Protein AF-K1SZG1-F1 (afdb_monomer_lite)

Organism: NCBI:txid408170

Secondary structure (DSSP, 8-state):
---HHHHHHHHHHHHHHHHHHHHHHHHHHTEETTEEPPPPS-TT-SSBTTBSSSHHHHH-EEEEETTEEEEE-S-THHHHHHH-EEEEEEEPPEEEE-TTT--EEEEPPEEEEEEEPP---

Foldseek 3Di:
DDDPVRVLVVVQVVVQVVVLVLVLVCQVQCAAPPDHDDADPDPPDADGRSPRPCQLNVQWDWDDDDRHIDIDGPDPCVVCQAAWAKDKDWDDWDKDADPVPRDIDIDHIDIDIDTGDHRHD

Sequence (121 aa):
MPKPDELIRNILSDMKVELTEMFDRNFERKGFFGSKWKPRKNKKAKGSLLHVTGKMRRSIRASVRGKGVHYSSPLPYTALHNEGGKFAQNVRTHTRTNRRTGKTYTVRSHTRQITMPNASL

Structure (mmCIF, N/CA/C/O backbone):
data_AF-K1SZG1-F1
#
_entry.id   AF-K1SZG1-F1
#
loop_
_atom_site.group_PDB
_atom_site.id
_atom_site.type_symbol
_atom_site.label_atom_id
_atom_site.label_alt_id
_atom_site.label_comp_id
_atom_site.label_asym_id
_atom_site.label_entity_id
_atom_site.label_seq_id
_atom_site.pdbx_PDB_ins_code
_atom_site.Cartn_x
_atom_site.Cartn_y
_atom_site.Cartn_z
_atom_site.occupancy
_atom_site.B_iso_or_equiv
_atom_site.auth_seq_id
_atom_site.auth_comp_id
_atom_site.auth_asym_id
_atom_site.auth_atom_id
_atom_site.pdbx_PDB_model_num
ATOM 1 N N . MET A 1 1 ? 19.156 4.729 -38.188 1.00 65.56 1 MET A N 1
ATOM 2 C CA . MET A 1 1 ? 17.866 4.924 -37.489 1.00 65.56 1 MET A CA 1
ATOM 3 C C . MET A 1 1 ? 17.516 3.625 -36.776 1.00 65.56 1 MET A C 1
ATOM 5 O O . MET A 1 1 ? 17.675 2.587 -37.415 1.00 65.56 1 MET A O 1
ATOM 9 N N . PRO A 1 2 ? 17.123 3.646 -35.489 1.00 70.69 2 PRO A N 1
ATOM 10 C CA . PRO A 1 2 ? 16.678 2.439 -34.792 1.00 70.69 2 PRO A CA 1
ATOM 11 C C . PRO A 1 2 ? 15.439 1.861 -35.483 1.00 70.69 2 PRO A C 1
ATOM 13 O O . PRO A 1 2 ? 14.634 2.604 -36.051 1.00 70.69 2 PRO A O 1
ATOM 16 N N . LYS A 1 3 ? 15.290 0.533 -35.463 1.00 86.12 3 LYS A N 1
ATOM 17 C CA . LYS A 1 3 ? 14.113 -0.125 -36.054 1.00 86.12 3 LYS A CA 1
ATOM 18 C C . LYS A 1 3 ? 12.857 0.254 -35.246 1.00 86.12 3 LYS A C 1
ATOM 20 O O . LYS A 1 3 ? 12.974 0.435 -34.034 1.00 86.12 3 LYS A O 1
ATOM 25 N N . PRO A 1 4 ? 11.657 0.337 -35.854 1.00 84.94 4 PRO A N 1
ATOM 26 C CA . PRO A 1 4 ? 10.434 0.734 -35.144 1.00 84.94 4 PRO A CA 1
ATOM 27 C C . PRO A 1 4 ? 10.185 -0.038 -33.837 1.00 84.94 4 PRO A C 1
ATOM 29 O O . PRO A 1 4 ? 9.825 0.556 -32.825 1.00 84.94 4 PRO A O 1
ATOM 32 N N . ASP A 1 5 ? 10.467 -1.341 -33.819 1.00 86.50 5 ASP A N 1
ATOM 33 C CA . ASP A 1 5 ? 10.309 -2.179 -32.623 1.00 86.50 5 ASP A CA 1
ATOM 34 C C . ASP A 1 5 ? 11.316 -1.859 -31.511 1.00 86.50 5 ASP A C 1
ATOM 36 O O . ASP A 1 5 ? 11.005 -1.971 -30.326 1.00 86.50 5 ASP A O 1
ATOM 40 N N . GLU A 1 6 ? 12.529 -1.459 -31.884 1.00 86.75 6 GLU A N 1
ATOM 41 C CA . GLU A 1 6 ? 13.575 -1.047 -30.949 1.00 86.75 6 GLU A CA 1
ATOM 42 C C . GLU A 1 6 ? 13.220 0.298 -30.310 1.00 86.75 6 GLU A C 1
ATOM 44 O O . GLU A 1 6 ? 13.303 0.447 -29.093 1.00 86.75 6 GLU A O 1
ATOM 49 N N . LEU A 1 7 ? 12.706 1.235 -31.112 1.00 89.62 7 LEU A N 1
ATOM 50 C CA . LEU A 1 7 ? 12.192 2.512 -30.623 1.00 89.62 7 LEU A CA 1
ATOM 51 C C . LEU A 1 7 ? 11.039 2.312 -29.628 1.00 89.62 7 LEU A C 1
ATOM 53 O O . LEU A 1 7 ? 11.059 2.893 -28.545 1.00 89.62 7 LEU A O 1
ATOM 57 N N . ILE A 1 8 ? 10.067 1.452 -29.952 1.00 89.62 8 ILE A N 1
ATOM 58 C CA . ILE A 1 8 ? 8.940 1.141 -29.058 1.00 89.62 8 ILE A CA 1
ATOM 59 C C . ILE A 1 8 ? 9.438 0.549 -27.736 1.00 89.62 8 ILE A C 1
ATOM 61 O O . ILE A 1 8 ? 8.964 0.935 -26.669 1.00 89.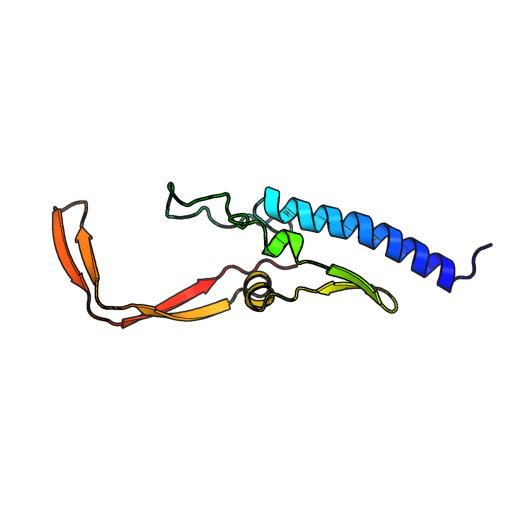62 8 ILE A O 1
ATOM 65 N N . ARG A 1 9 ? 10.402 -0.378 -27.776 1.00 89.25 9 ARG A N 1
ATOM 66 C CA . ARG A 1 9 ? 10.965 -0.978 -26.557 1.00 89.25 9 ARG A CA 1
ATOM 67 C C . ARG A 1 9 ? 11.692 0.041 -25.688 1.00 89.25 9 ARG A C 1
ATOM 69 O O . ARG A 1 9 ? 11.526 -0.011 -24.472 1.00 89.25 9 ARG A O 1
ATOM 76 N N . ASN A 1 10 ? 12.446 0.955 -26.292 1.00 90.44 10 ASN A N 1
ATOM 77 C CA . ASN A 1 10 ? 13.152 2.007 -25.564 1.00 90.44 10 ASN A CA 1
ATOM 78 C C . ASN A 1 10 ? 12.158 2.949 -24.875 1.00 90.44 10 ASN A C 1
ATOM 80 O O . ASN A 1 10 ? 12.246 3.132 -23.665 1.00 90.44 10 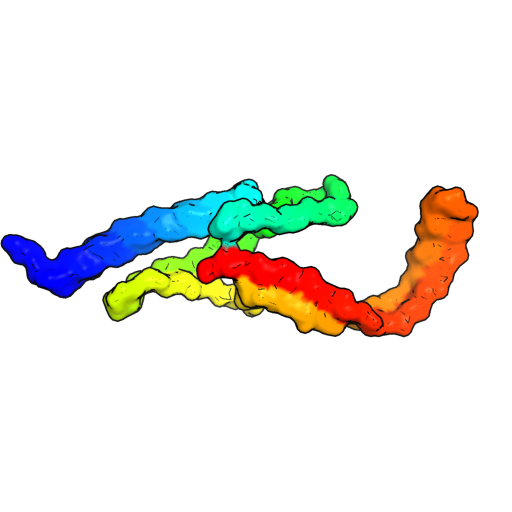ASN A O 1
ATOM 84 N N . ILE A 1 11 ? 11.127 3.406 -25.595 1.00 92.56 11 ILE A N 1
ATOM 85 C CA . ILE A 1 11 ? 10.050 4.228 -25.019 1.00 92.56 11 ILE A CA 1
ATOM 86 C C . ILE A 1 11 ? 9.373 3.503 -23.849 1.00 92.56 11 ILE A C 1
ATOM 88 O O . ILE A 1 11 ? 9.183 4.078 -22.782 1.00 92.56 11 ILE A O 1
ATOM 92 N N . LEU A 1 12 ? 9.030 2.221 -24.009 1.00 93.50 12 LEU A N 1
ATOM 93 C CA . LEU A 1 12 ? 8.402 1.441 -22.937 1.00 93.50 12 LEU A CA 1
ATOM 94 C C . LEU A 1 12 ? 9.330 1.226 -21.735 1.00 93.50 12 LEU A C 1
ATOM 96 O O . LEU A 1 12 ? 8.849 1.117 -20.606 1.00 93.50 12 LEU A O 1
ATOM 100 N N . SER A 1 13 ? 10.641 1.143 -21.960 1.00 91.50 13 SER A N 1
ATOM 101 C CA . SER A 1 13 ? 11.635 1.057 -20.891 1.00 91.50 13 SER A CA 1
ATOM 102 C C . SER A 1 13 ? 11.700 2.358 -20.092 1.00 91.50 13 SER A C 1
ATOM 104 O O . SER A 1 13 ? 11.669 2.310 -18.861 1.00 91.50 13 SER A O 1
ATOM 106 N N . ASP A 1 14 ? 11.700 3.503 -20.770 1.00 93.00 14 ASP 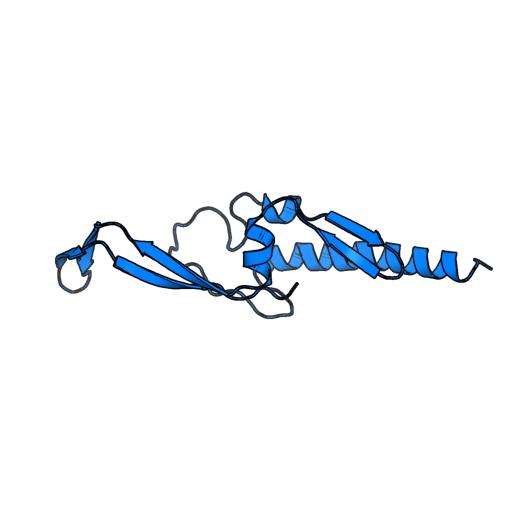A N 1
ATOM 107 C CA . ASP A 1 14 ? 11.714 4.820 -20.128 1.00 93.00 14 ASP A CA 1
ATOM 108 C C . ASP A 1 14 ? 10.413 5.057 -19.352 1.00 93.00 14 ASP A C 1
ATOM 110 O O . ASP A 1 14 ? 10.434 5.323 -18.147 1.00 93.00 14 ASP A O 1
ATOM 114 N N . MET A 1 15 ? 9.264 4.801 -19.989 1.00 92.50 15 MET A N 1
ATOM 115 C CA . MET A 1 15 ? 7.954 4.858 -19.336 1.00 92.50 15 MET A CA 1
ATOM 116 C C . MET A 1 15 ? 7.879 3.935 -18.120 1.00 92.50 15 MET A C 1
ATOM 118 O O . MET A 1 15 ? 7.288 4.295 -17.106 1.00 92.50 15 MET A O 1
ATOM 122 N N . LYS A 1 16 ? 8.469 2.734 -18.183 1.00 93.19 16 LYS A N 1
ATOM 123 C CA . LYS A 1 16 ? 8.502 1.820 -17.037 1.00 93.19 16 LYS A CA 1
ATOM 124 C C . LYS A 1 16 ? 9.195 2.468 -15.839 1.00 93.19 16 LYS A C 1
ATOM 126 O O . LYS A 1 16 ? 8.706 2.290 -14.722 1.00 93.19 16 LYS A O 1
ATOM 131 N N . VAL A 1 17 ? 10.321 3.154 -16.036 1.00 92.25 17 VAL A N 1
ATOM 132 C CA . VAL A 1 17 ? 11.052 3.820 -14.946 1.00 92.25 17 VAL A CA 1
ATOM 133 C C . VAL A 1 17 ? 10.175 4.906 -14.328 1.00 92.25 17 VAL A C 1
ATOM 135 O O . VAL A 1 17 ? 9.914 4.858 -13.123 1.00 92.25 17 VAL A O 1
ATOM 138 N N . GLU A 1 18 ? 9.628 5.800 -15.152 1.00 90.81 18 GLU A N 1
ATOM 139 C CA . GLU A 1 18 ? 8.789 6.911 -14.687 1.00 90.81 18 GLU A CA 1
ATOM 140 C C . GLU A 1 18 ? 7.516 6.436 -13.979 1.00 90.81 18 GLU A C 1
ATOM 142 O O . GLU A 1 18 ? 7.201 6.879 -12.871 1.00 90.81 18 GLU A O 1
ATOM 147 N N . LEU A 1 19 ? 6.786 5.494 -14.583 1.00 89.19 19 LEU A N 1
ATOM 148 C CA . LEU A 1 19 ? 5.557 4.951 -14.010 1.00 89.19 19 LEU A CA 1
ATOM 149 C C . LEU A 1 19 ? 5.838 4.209 -12.700 1.00 89.19 19 LEU A C 1
ATOM 151 O O . LEU A 1 19 ? 5.051 4.304 -11.760 1.00 89.19 19 LEU A O 1
ATOM 155 N N . THR A 1 20 ? 6.971 3.506 -12.596 1.00 89.00 20 THR A N 1
ATOM 156 C CA . THR A 1 20 ? 7.371 2.844 -11.344 1.00 89.00 20 THR A CA 1
ATOM 157 C C . THR A 1 20 ? 7.662 3.867 -10.249 1.00 89.00 20 THR A C 1
ATOM 159 O O . THR A 1 20 ? 7.236 3.674 -9.112 1.00 89.00 20 THR A O 1
ATOM 162 N N . GLU A 1 21 ? 8.311 4.984 -10.572 1.00 89.25 21 GLU A N 1
ATOM 163 C CA . GLU A 1 21 ? 8.534 6.065 -9.610 1.00 89.25 21 GLU A CA 1
ATOM 164 C C . GLU A 1 21 ? 7.216 6.743 -9.194 1.00 89.25 21 GLU A C 1
ATOM 166 O O . GLU A 1 21 ? 6.973 7.002 -8.014 1.00 89.25 21 GLU A O 1
ATOM 171 N N . MET A 1 22 ? 6.309 7.002 -10.141 1.00 86.56 22 MET A N 1
ATOM 172 C CA . MET A 1 22 ? 4.972 7.520 -9.833 1.00 86.56 22 MET A CA 1
ATOM 173 C C . MET A 1 22 ? 4.195 6.582 -8.910 1.00 86.56 22 MET A C 1
ATOM 175 O O . MET A 1 22 ? 3.577 7.038 -7.944 1.00 86.56 22 MET A O 1
ATOM 179 N N . PHE A 1 23 ? 4.265 5.280 -9.176 1.00 84.69 23 PHE A N 1
ATOM 180 C CA . PHE A 1 23 ? 3.660 4.253 -8.345 1.00 84.69 23 PHE A CA 1
ATOM 181 C C . PHE A 1 23 ? 4.198 4.300 -6.916 1.00 84.69 23 PHE A C 1
ATOM 183 O O . PHE A 1 23 ? 3.444 4.281 -5.942 1.00 84.69 23 PHE A O 1
ATOM 190 N N . ASP A 1 24 ? 5.515 4.380 -6.784 1.00 87.19 24 ASP A N 1
ATOM 191 C CA . ASP A 1 24 ? 6.203 4.415 -5.505 1.00 87.19 24 ASP A CA 1
ATOM 192 C C . ASP A 1 24 ? 5.785 5.640 -4.669 1.00 87.19 24 ASP A C 1
ATOM 194 O O . ASP A 1 24 ? 5.412 5.516 -3.494 1.00 87.19 24 ASP A O 1
ATOM 198 N N . ARG A 1 25 ? 5.687 6.808 -5.317 1.00 88.69 25 ARG A N 1
ATOM 199 C CA . ARG A 1 25 ? 5.211 8.060 -4.706 1.00 88.69 25 ARG A CA 1
ATOM 200 C C . ARG A 1 25 ? 3.751 8.002 -4.244 1.00 88.69 25 ARG A C 1
ATOM 202 O O . ARG A 1 25 ? 3.386 8.713 -3.304 1.00 88.69 25 ARG A O 1
ATOM 209 N N . ASN A 1 26 ? 2.904 7.145 -4.818 1.00 86.00 26 ASN A N 1
ATOM 210 C CA . ASN A 1 26 ? 1.520 6.981 -4.348 1.00 86.00 26 ASN A CA 1
ATOM 211 C C . ASN A 1 26 ? 1.451 6.447 -2.905 1.00 86.00 26 ASN A C 1
ATOM 213 O O . ASN A 1 26 ? 0.571 6.848 -2.134 1.00 86.00 26 ASN A O 1
ATOM 217 N N . PHE A 1 27 ? 2.414 5.619 -2.480 1.00 85.19 27 PHE A N 1
ATOM 218 C CA . PHE A 1 27 ? 2.504 5.166 -1.085 1.00 85.19 27 PHE A CA 1
ATOM 219 C C . PHE A 1 27 ? 2.810 6.306 -0.116 1.00 85.19 27 PHE A C 1
ATOM 221 O O . PHE A 1 27 ? 2.276 6.334 0.993 1.00 85.19 27 PHE A O 1
ATOM 228 N N . GLU A 1 28 ? 3.646 7.255 -0.527 1.00 86.12 28 GLU A N 1
ATOM 229 C CA . GLU A 1 28 ? 4.002 8.427 0.278 1.00 86.12 28 GLU A CA 1
ATOM 230 C C . GLU A 1 28 ? 2.828 9.400 0.375 1.00 86.12 28 GLU A C 1
ATOM 232 O O . GLU A 1 28 ? 2.477 9.868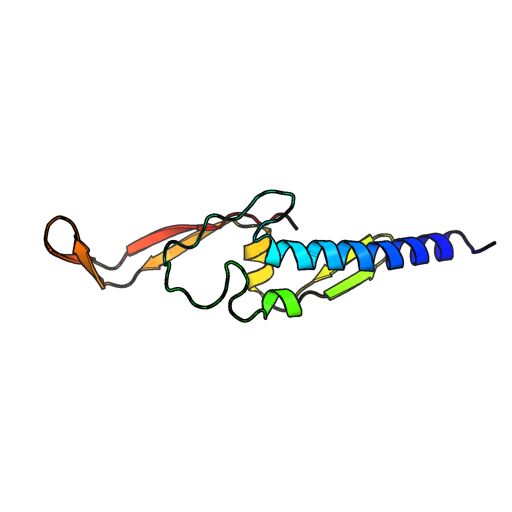 1.464 1.00 86.12 28 GLU A O 1
ATOM 237 N N . ARG A 1 29 ? 2.151 9.622 -0.758 1.00 87.38 29 ARG A N 1
ATOM 238 C CA . ARG A 1 29 ? 0.927 10.430 -0.860 1.00 87.38 29 ARG A CA 1
ATOM 239 C C . ARG A 1 29 ? -0.271 9.788 -0.162 1.00 87.38 29 ARG A C 1
ATOM 241 O O . ARG A 1 29 ? -1.227 10.496 0.162 1.00 87.38 29 ARG A O 1
ATOM 248 N N . LYS A 1 30 ? -0.202 8.481 0.114 1.00 86.25 30 LYS A N 1
ATOM 249 C CA . LYS A 1 30 ? -1.258 7.662 0.729 1.00 86.25 30 LYS A CA 1
ATOM 250 C C . LYS A 1 30 ? -2.535 7.679 -0.112 1.00 86.25 30 LYS A C 1
ATOM 252 O O . LYS A 1 30 ? -3.637 7.807 0.422 1.00 86.25 30 LYS A O 1
ATOM 257 N N . GLY A 1 31 ? -2.378 7.610 -1.426 1.00 78.56 31 GLY A N 1
ATOM 258 C CA . GLY A 1 31 ? -3.465 7.741 -2.385 1.00 78.56 31 GLY A CA 1
ATOM 259 C C . GLY A 1 31 ? -2.986 7.522 -3.809 1.00 78.56 31 GLY A C 1
ATOM 260 O O . GLY A 1 31 ? -1.810 7.732 -4.094 1.00 78.56 31 GLY A O 1
ATOM 261 N N . PHE A 1 32 ? -3.905 7.121 -4.681 1.00 73.38 32 PHE A N 1
ATOM 262 C CA . PHE A 1 32 ? -3.642 6.830 -6.091 1.00 73.38 32 PHE A CA 1
ATOM 263 C C . PHE A 1 32 ? -4.460 7.781 -6.965 1.00 73.38 32 PHE A C 1
ATOM 265 O O . PHE A 1 32 ? -5.565 8.168 -6.580 1.00 73.38 32 PHE A O 1
ATOM 272 N N . PHE A 1 33 ? -3.886 8.216 -8.093 1.00 68.12 33 PHE A N 1
ATOM 273 C CA . PHE A 1 33 ? -4.517 9.133 -9.057 1.00 68.12 33 PHE A CA 1
ATOM 274 C C . PHE A 1 33 ? -5.195 10.362 -8.411 1.00 68.12 33 PHE A C 1
ATOM 276 O O . PHE A 1 33 ? -6.315 10.737 -8.741 1.00 68.12 33 PHE A O 1
ATOM 283 N N . GLY A 1 34 ? -4.526 10.969 -7.423 1.00 69.50 34 GLY A N 1
ATOM 284 C CA . GLY A 1 34 ? -5.002 12.169 -6.717 1.00 69.50 34 GLY A CA 1
ATOM 285 C C . GLY A 1 34 ? -5.989 11.913 -5.568 1.00 69.50 34 GLY A C 1
ATOM 286 O O . GLY A 1 34 ? -6.189 12.796 -4.733 1.00 69.50 34 GLY A O 1
ATOM 287 N N . SER A 1 35 ? -6.535 10.701 -5.437 1.00 78.38 35 SER A N 1
ATOM 288 C CA . SER A 1 35 ? -7.491 10.350 -4.380 1.00 78.38 35 SER A CA 1
ATOM 289 C C . SER A 1 35 ? -6.791 9.783 -3.144 1.00 78.38 35 SER A C 1
ATOM 291 O O . SER A 1 35 ? -6.283 8.659 -3.140 1.00 78.38 35 SER A O 1
ATOM 293 N N . LYS A 1 36 ? -6.767 10.563 -2.055 1.00 82.56 36 LYS A N 1
ATOM 294 C CA . LYS A 1 36 ? -6.170 10.147 -0.775 1.00 82.56 36 LYS A CA 1
ATOM 295 C C . LYS A 1 36 ? -7.066 9.171 -0.020 1.00 82.56 36 LYS A C 1
ATOM 297 O O . LYS A 1 36 ? -8.276 9.358 0.097 1.00 82.56 36 LYS A O 1
ATOM 302 N N . TRP A 1 37 ? -6.445 8.164 0.579 1.00 81.31 37 TRP A N 1
ATOM 303 C CA . TRP A 1 37 ? -7.126 7.236 1.467 1.00 81.31 37 TRP A CA 1
ATOM 304 C C . TRP A 1 37 ? -7.520 7.922 2.774 1.00 81.31 37 TRP A C 1
ATOM 306 O O . TRP A 1 37 ? -6.802 8.778 3.302 1.00 81.31 37 TRP A O 1
ATOM 316 N N . LYS A 1 38 ? -8.659 7.500 3.338 1.00 84.25 38 LYS A N 1
ATOM 317 C CA . LYS A 1 38 ? -9.117 8.003 4.637 1.00 84.25 38 LYS A CA 1
ATOM 318 C C . LYS A 1 38 ? -8.058 7.725 5.718 1.00 84.25 38 LYS A C 1
ATOM 320 O O . LYS A 1 38 ? -7.533 6.609 5.781 1.00 84.25 38 LYS A O 1
ATOM 325 N N . PRO A 1 39 ? -7.766 8.695 6.605 1.00 85.38 39 PRO A N 1
ATOM 326 C CA . PRO A 1 39 ? -6.839 8.487 7.708 1.00 85.38 39 PRO A CA 1
ATOM 327 C C . PRO A 1 39 ? -7.241 7.306 8.594 1.00 85.38 39 PRO A C 1
ATOM 329 O O . PRO A 1 39 ? -8.421 6.990 8.766 1.00 85.38 39 PRO A O 1
ATOM 332 N N . ARG A 1 40 ? -6.247 6.666 9.218 1.00 83.19 40 ARG A N 1
ATOM 333 C CA . ARG A 1 40 ? -6.505 5.560 10.144 1.00 83.19 40 ARG A CA 1
ATOM 334 C C . ARG A 1 40 ? -7.282 6.054 11.358 1.00 83.19 40 ARG A C 1
ATOM 336 O O . ARG A 1 40 ? -6.907 7.035 11.992 1.00 83.19 40 ARG A O 1
ATOM 343 N N . LYS A 1 41 ? -8.314 5.300 11.742 1.00 84.12 41 LYS A N 1
ATOM 344 C CA . LYS A 1 41 ? -9.093 5.572 12.960 1.00 84.12 41 LYS A CA 1
ATOM 345 C C . LYS A 1 41 ? -8.235 5.483 14.229 1.00 84.12 41 LYS A C 1
ATOM 347 O O . LYS A 1 41 ? -8.462 6.223 15.182 1.00 84.12 41 LYS A O 1
ATOM 352 N N . ASN A 1 42 ? -7.252 4.580 14.251 1.00 84.94 42 ASN A N 1
ATOM 353 C CA . ASN A 1 42 ? -6.307 4.459 15.357 1.00 84.94 42 ASN A CA 1
ATOM 354 C C . ASN A 1 42 ? -5.107 5.397 15.148 1.00 84.94 42 ASN A C 1
ATOM 356 O O . ASN A 1 42 ? -4.236 5.108 14.328 1.00 84.94 42 ASN A O 1
ATOM 360 N N . LYS A 1 43 ? -5.042 6.477 15.936 1.00 84.12 43 LYS A N 1
ATOM 361 C CA . LYS A 1 43 ? -3.935 7.450 15.913 1.00 84.12 43 LYS A CA 1
ATOM 362 C C . LYS A 1 43 ? -2.602 6.882 16.420 1.00 84.12 43 LYS A C 1
ATOM 364 O O . LYS A 1 43 ? -1.560 7.406 16.062 1.00 84.12 43 LYS A O 1
ATOM 369 N N . LYS A 1 44 ? -2.626 5.806 17.216 1.00 86.62 44 LYS A N 1
ATOM 370 C CA . LYS A 1 44 ? -1.429 5.135 17.758 1.00 86.62 44 LYS A CA 1
ATOM 371 C C . LYS A 1 44 ? -0.960 3.956 16.891 1.00 86.62 44 LYS A C 1
ATOM 373 O O . LYS A 1 44 ? -0.171 3.130 17.341 1.00 86.62 44 LYS A O 1
ATOM 378 N N . ALA A 1 45 ? -1.498 3.802 15.680 1.00 83.94 45 ALA A N 1
ATOM 379 C CA . ALA A 1 45 ? -1.116 2.706 14.797 1.00 83.94 45 ALA A CA 1
ATOM 380 C C . ALA A 1 45 ? 0.342 2.856 14.331 1.00 83.94 45 ALA A C 1
ATOM 382 O O . ALA A 1 45 ? 0.762 3.946 13.956 1.00 83.94 45 ALA A O 1
ATOM 383 N N . LYS A 1 46 ? 1.093 1.747 14.299 1.00 84.50 46 LYS A N 1
ATOM 384 C CA . LYS A 1 46 ? 2.483 1.733 13.818 1.00 84.50 46 LYS A CA 1
ATOM 385 C C . LYS A 1 46 ? 2.583 2.107 12.327 1.00 84.50 46 LYS A C 1
ATOM 387 O O . LYS A 1 46 ? 1.713 1.752 11.515 1.00 84.50 46 LYS A O 1
ATOM 392 N N . GLY A 1 47 ? 3.674 2.786 11.971 1.00 82.50 47 GLY A N 1
ATOM 393 C CA . GLY A 1 47 ? 4.016 3.195 10.603 1.00 82.50 47 GLY A CA 1
ATOM 394 C C . GLY A 1 47 ? 3.105 4.284 10.031 1.00 82.50 47 GLY A C 1
ATOM 395 O O . GLY A 1 47 ? 2.344 4.924 10.759 1.00 82.50 47 GLY A O 1
ATOM 396 N N . SER A 1 48 ? 3.109 4.454 8.708 1.00 83.06 48 SER A N 1
ATOM 397 C CA . SER A 1 48 ? 2.213 5.369 7.990 1.00 83.06 48 SER A CA 1
ATOM 398 C C . SER A 1 48 ? 1.120 4.599 7.216 1.00 83.06 48 SER A C 1
ATOM 400 O O . SER A 1 48 ? 1.173 3.375 7.072 1.00 83.06 48 SER A O 1
ATOM 402 N N . LEU A 1 49 ? 0.027 5.273 6.838 1.00 84.12 49 LEU A N 1
ATOM 403 C CA . LEU A 1 49 ? -1.066 4.642 6.079 1.00 84.12 49 LEU A CA 1
ATOM 404 C C . LEU A 1 49 ? -0.501 4.030 4.783 1.00 84.12 49 LEU A C 1
ATOM 406 O O . LEU A 1 49 ? 0.329 4.660 4.148 1.00 84.12 49 LEU A O 1
ATOM 410 N N . LEU A 1 50 ? -0.901 2.798 4.437 1.00 81.25 50 LEU A N 1
ATOM 411 C CA . LEU A 1 50 ? -0.329 1.986 3.340 1.00 81.25 50 LEU A CA 1
ATOM 412 C C . LEU A 1 50 ? 1.168 1.624 3.478 1.00 81.25 50 LEU A C 1
ATOM 414 O O . LEU A 1 50 ? 1.689 0.850 2.676 1.00 81.25 50 LEU A O 1
ATOM 418 N N . HIS A 1 51 ? 1.851 2.088 4.526 1.00 84.50 51 HIS A N 1
ATOM 419 C CA . HIS A 1 51 ? 3.271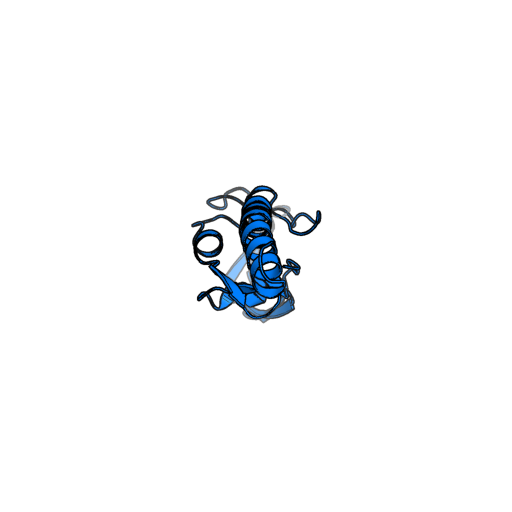 1.845 4.757 1.00 84.50 51 HIS A CA 1
ATOM 420 C C . HIS A 1 51 ? 3.541 1.512 6.233 1.00 84.50 51 HIS A C 1
ATOM 422 O O . HIS A 1 51 ? 4.019 2.329 7.019 1.00 84.50 51 HIS A O 1
ATOM 428 N N . VAL A 1 52 ? 3.205 0.277 6.621 1.00 84.31 52 VAL A N 1
ATOM 429 C CA . VAL A 1 52 ? 3.522 -0.249 7.962 1.00 84.31 52 VAL A CA 1
ATOM 430 C C . VAL A 1 52 ? 4.897 -0.911 7.969 1.00 84.31 52 VAL A C 1
ATOM 432 O O . VAL A 1 52 ? 5.789 -0.464 8.672 1.00 84.31 52 VAL A O 1
ATOM 435 N N . THR A 1 53 ? 5.075 -1.960 7.163 1.00 86.44 53 THR A N 1
ATOM 436 C CA . THR A 1 53 ? 6.354 -2.682 7.000 1.00 86.44 53 THR A CA 1
ATOM 437 C C . THR A 1 53 ? 7.042 -2.371 5.667 1.00 86.44 53 THR A C 1
ATOM 439 O O . THR A 1 53 ? 8.157 -2.825 5.407 1.00 86.44 53 THR A O 1
ATOM 442 N N . GLY A 1 54 ? 6.338 -1.679 4.764 1.00 86.44 54 GLY A N 1
ATOM 443 C CA . GLY A 1 54 ? 6.761 -1.439 3.383 1.00 86.44 54 GLY A CA 1
ATOM 444 C C . GLY A 1 54 ? 6.808 -2.689 2.491 1.00 86.44 54 GLY A C 1
ATOM 445 O O . GLY A 1 54 ? 7.211 -2.577 1.339 1.00 86.44 54 GLY A O 1
ATOM 446 N N . LYS A 1 55 ? 6.385 -3.870 2.979 1.00 89.88 55 LYS A N 1
ATOM 447 C CA . LYS A 1 55 ? 6.464 -5.136 2.222 1.00 89.88 55 LYS A CA 1
ATOM 448 C C . LYS A 1 55 ? 5.728 -5.058 0.882 1.00 89.88 55 LYS A C 1
ATOM 450 O O . LYS A 1 55 ? 6.252 -5.535 -0.111 1.00 89.88 55 LYS A O 1
ATOM 455 N N . MET A 1 56 ? 4.556 -4.416 0.854 1.00 87.75 56 MET A N 1
ATOM 456 C CA . MET A 1 56 ? 3.779 -4.228 -0.376 1.00 87.75 56 MET A CA 1
ATOM 457 C C . MET A 1 56 ? 4.522 -3.358 -1.396 1.00 87.75 56 MET A C 1
ATOM 459 O O . MET A 1 56 ? 4.763 -3.830 -2.502 1.00 87.75 56 MET A O 1
ATOM 463 N N . ARG A 1 57 ? 4.969 -2.160 -0.987 1.00 89.12 57 ARG A N 1
ATOM 464 C CA . ARG A 1 57 ? 5.775 -1.229 -1.802 1.00 89.12 57 ARG A CA 1
ATOM 465 C C . ARG A 1 57 ? 6.979 -1.933 -2.443 1.00 89.12 57 ARG A C 1
ATOM 467 O O . ARG A 1 57 ? 7.139 -1.896 -3.651 1.00 89.12 57 ARG A O 1
ATOM 474 N N . ARG A 1 58 ? 7.753 -2.682 -1.649 1.00 90.50 58 ARG A N 1
ATOM 475 C CA . ARG A 1 58 ? 8.939 -3.421 -2.131 1.00 90.50 58 ARG A CA 1
ATOM 476 C C . ARG A 1 58 ? 8.632 -4.643 -3.001 1.00 90.50 58 ARG A C 1
ATOM 478 O O . ARG A 1 58 ? 9.535 -5.178 -3.630 1.00 90.50 58 ARG A O 1
ATOM 485 N N . SER A 1 59 ? 7.400 -5.144 -2.982 1.00 90.56 59 SER A N 1
ATOM 486 C CA . SER A 1 59 ? 7.036 -6.381 -3.685 1.00 90.56 59 SER A CA 1
ATOM 487 C C . SER A 1 59 ? 6.593 -6.169 -5.130 1.00 90.56 59 SER A C 1
ATOM 489 O O . SER A 1 59 ? 6.408 -7.152 -5.849 1.00 90.56 59 SER A O 1
ATOM 491 N N . ILE A 1 60 ? 6.375 -4.916 -5.532 1.00 88.88 60 ILE A N 1
ATOM 492 C CA . ILE A 1 60 ? 5.885 -4.578 -6.864 1.00 88.88 60 ILE A CA 1
ATOM 493 C C . ILE A 1 60 ? 7.005 -4.760 -7.875 1.00 88.88 60 ILE A C 1
ATOM 495 O O . ILE A 1 60 ? 8.122 -4.281 -7.698 1.00 88.88 60 ILE A O 1
ATOM 499 N N . ARG A 1 61 ? 6.686 -5.476 -8.946 1.00 90.88 61 ARG A N 1
ATOM 500 C CA . ARG A 1 61 ? 7.585 -5.757 -10.056 1.00 90.88 61 ARG A CA 1
ATOM 501 C C . ARG A 1 61 ? 6.992 -5.192 -11.331 1.00 90.88 61 ARG A C 1
ATOM 503 O O . ARG A 1 61 ? 5.842 -5.494 -11.642 1.00 90.88 61 ARG A O 1
ATOM 510 N N . ALA A 1 62 ? 7.798 -4.430 -12.063 1.00 91.06 62 ALA A N 1
ATOM 511 C CA . ALA A 1 62 ? 7.442 -3.867 -13.357 1.00 91.06 62 ALA A CA 1
ATOM 512 C C . ALA A 1 62 ? 8.215 -4.571 -14.481 1.00 91.06 62 ALA A C 1
ATOM 514 O O . ALA A 1 62 ? 9.447 -4.675 -14.446 1.00 91.06 62 ALA A O 1
ATOM 515 N N . SER A 1 63 ? 7.504 -5.037 -15.503 1.00 91.44 63 SER A N 1
ATOM 516 C CA . SER A 1 63 ? 8.097 -5.664 -16.689 1.00 91.44 63 SER A CA 1
ATOM 517 C C . SER A 1 63 ? 7.459 -5.125 -17.959 1.00 91.44 63 SER A C 1
ATOM 519 O O . SER A 1 63 ? 6.239 -4.994 -18.012 1.00 91.44 63 SER A O 1
ATOM 521 N N . VAL A 1 64 ? 8.269 -4.860 -18.983 1.00 90.75 64 VAL A N 1
ATOM 522 C CA . VAL A 1 64 ? 7.763 -4.576 -20.328 1.00 90.75 64 VAL A CA 1
ATOM 523 C C . VAL A 1 64 ? 7.381 -5.910 -20.965 1.00 90.75 64 VAL A C 1
ATOM 525 O O . VAL A 1 64 ? 8.209 -6.820 -21.029 1.00 90.75 64 VAL A O 1
ATOM 528 N N . ARG A 1 65 ? 6.127 -6.059 -21.396 1.00 87.81 65 ARG A N 1
ATOM 529 C CA . ARG A 1 65 ? 5.659 -7.227 -22.158 1.00 87.81 65 ARG A CA 1
ATOM 530 C C . ARG A 1 65 ? 4.847 -6.746 -23.351 1.00 87.81 65 ARG A C 1
ATOM 532 O O . ARG A 1 65 ? 3.945 -5.927 -23.202 1.00 87.81 65 ARG A O 1
ATOM 539 N N . GLY A 1 66 ? 5.168 -7.257 -24.539 1.00 86.12 66 GLY A N 1
ATOM 540 C CA . GLY A 1 66 ? 4.523 -6.816 -25.775 1.00 86.12 66 GLY A CA 1
ATOM 541 C C . GLY A 1 66 ? 4.663 -5.304 -25.967 1.00 86.12 66 GLY A C 1
ATOM 542 O O . GLY A 1 66 ? 5.777 -4.800 -26.074 1.00 86.12 66 GLY A O 1
ATOM 543 N N . LYS A 1 67 ? 3.527 -4.599 -25.986 1.00 85.81 67 LYS A N 1
ATOM 544 C CA . LYS A 1 67 ? 3.439 -3.144 -26.193 1.00 85.81 67 LYS A CA 1
ATOM 545 C C . LYS A 1 67 ? 3.087 -2.361 -24.915 1.00 85.81 67 LYS A C 1
ATOM 547 O O . LYS A 1 67 ? 2.558 -1.261 -25.015 1.00 85.81 67 LYS A O 1
ATOM 552 N N . GLY A 1 68 ? 3.328 -2.921 -23.724 1.00 87.06 68 GLY A N 1
ATOM 553 C CA . GLY A 1 68 ? 2.934 -2.285 -22.463 1.00 87.06 68 GLY A CA 1
ATOM 554 C C . GLY A 1 68 ? 3.834 -2.591 -21.267 1.00 87.06 68 GLY A C 1
ATOM 555 O O . GLY A 1 68 ? 4.657 -3.512 -21.282 1.00 87.06 68 GLY A O 1
ATOM 556 N N . VAL A 1 69 ? 3.651 -1.801 -20.206 1.00 89.00 69 VAL A N 1
ATOM 557 C CA . VAL A 1 69 ? 4.282 -1.995 -18.894 1.00 89.00 69 VAL A CA 1
ATOM 558 C C . VAL A 1 69 ? 3.300 -2.726 -17.982 1.00 89.00 69 VAL A C 1
ATOM 560 O O . VAL A 1 69 ? 2.183 -2.272 -17.765 1.00 89.00 69 VAL A O 1
ATOM 563 N N . HIS A 1 70 ? 3.722 -3.863 -17.435 1.00 88.88 70 HIS A N 1
ATOM 564 C CA . HIS A 1 70 ? 2.910 -4.699 -16.555 1.00 88.88 70 HIS A CA 1
ATOM 565 C C . HIS A 1 70 ? 3.450 -4.686 -15.129 1.00 88.88 70 HIS A C 1
ATOM 567 O O . HIS A 1 70 ? 4.642 -4.933 -14.913 1.00 88.88 70 HIS A O 1
ATOM 573 N N . TYR A 1 71 ? 2.546 -4.487 -14.169 1.00 86.62 71 TYR A N 1
ATOM 574 C CA . TYR A 1 71 ? 2.827 -4.543 -12.738 1.00 86.62 71 TYR A CA 1
ATOM 575 C C . TYR A 1 71 ? 2.331 -5.851 -12.127 1.00 86.62 71 TYR A C 1
ATOM 577 O O . TYR A 1 71 ? 1.251 -6.340 -12.447 1.00 86.62 71 TYR A O 1
ATOM 585 N N . SER A 1 72 ? 3.125 -6.426 -11.228 1.00 88.81 72 SER A N 1
ATOM 586 C CA . SER A 1 72 ? 2.770 -7.650 -10.504 1.00 88.81 72 SER A CA 1
ATOM 587 C C . SER A 1 72 ? 3.300 -7.623 -9.074 1.00 88.81 72 SER A C 1
ATOM 589 O O . SER A 1 72 ? 4.270 -6.928 -8.770 1.00 88.81 72 SER A O 1
ATOM 591 N N . SER A 1 73 ? 2.686 -8.405 -8.187 1.00 90.06 73 SER A N 1
ATOM 592 C CA . SER A 1 73 ? 3.182 -8.636 -6.830 1.00 90.06 73 SER A CA 1
ATOM 593 C C . SER A 1 73 ? 2.930 -10.088 -6.414 1.00 90.06 73 SER A C 1
ATOM 595 O O . SER A 1 73 ? 1.889 -10.645 -6.754 1.00 90.06 73 SER A O 1
ATOM 597 N N . PRO A 1 74 ? 3.847 -10.719 -5.658 1.00 89.94 74 PRO A N 1
ATOM 598 C CA . PRO A 1 74 ? 3.626 -12.043 -5.079 1.00 89.94 74 PRO A CA 1
ATOM 599 C C . PRO A 1 74 ? 2.678 -12.034 -3.869 1.00 89.94 74 PRO A C 1
ATOM 601 O O . PRO A 1 74 ? 2.412 -13.093 -3.306 1.00 89.94 74 PRO A O 1
ATOM 604 N N . LEU A 1 75 ? 2.232 -10.867 -3.387 1.00 89.75 75 LEU A N 1
ATOM 605 C CA . LEU A 1 75 ? 1.428 -10.789 -2.167 1.00 89.75 75 LEU A CA 1
ATOM 606 C C . LEU A 1 75 ? -0.065 -10.838 -2.522 1.00 89.75 75 LEU A C 1
ATOM 608 O O . LEU A 1 75 ? -0.549 -9.920 -3.188 1.00 89.75 75 LEU A O 1
ATOM 612 N N . PRO A 1 76 ? -0.823 -11.835 -2.029 1.00 85.31 76 PRO A N 1
ATOM 613 C CA . PRO A 1 76 ? -2.208 -12.061 -2.453 1.00 85.31 76 PRO A CA 1
ATOM 614 C C . PRO A 1 76 ? -3.145 -10.907 -2.081 1.00 85.31 76 PRO A C 1
ATOM 616 O O . PRO A 1 76 ? -4.118 -10.636 -2.772 1.00 85.31 76 PRO A O 1
ATOM 619 N N . TYR A 1 77 ? -2.832 -10.168 -1.015 1.00 82.88 77 TYR A N 1
ATOM 620 C CA . TYR A 1 77 ? -3.638 -9.028 -0.581 1.00 82.88 77 TYR A CA 1
ATOM 621 C C . TYR A 1 77 ? -3.451 -7.766 -1.440 1.00 82.88 77 TYR A C 1
ATOM 623 O O . TYR A 1 77 ? -4.177 -6.798 -1.235 1.00 82.88 77 TYR A O 1
ATOM 631 N N . THR A 1 78 ? -2.487 -7.732 -2.370 1.00 83.62 78 THR A N 1
ATOM 632 C CA . THR A 1 78 ? -2.284 -6.554 -3.235 1.00 83.62 78 THR A CA 1
ATOM 633 C C . THR A 1 78 ? -3.463 -6.323 -4.166 1.00 83.62 78 THR A C 1
ATOM 635 O O . THR A 1 78 ? -3.915 -5.191 -4.262 1.00 83.62 78 THR A O 1
ATOM 638 N N . ALA A 1 79 ? -4.028 -7.384 -4.747 1.00 82.00 79 ALA A N 1
ATOM 639 C CA . ALA A 1 79 ? -5.224 -7.289 -5.582 1.00 82.00 79 ALA A CA 1
ATOM 640 C C . ALA A 1 79 ? -6.389 -6.629 -4.827 1.00 82.00 79 ALA A C 1
ATOM 642 O O . ALA A 1 79 ? -6.962 -5.659 -5.307 1.00 82.00 79 ALA A O 1
ATOM 643 N N . LEU A 1 80 ? -6.643 -7.052 -3.581 1.00 81.19 80 LEU A N 1
ATOM 644 C CA . LEU A 1 80 ? -7.680 -6.458 -2.728 1.00 81.19 80 LEU A CA 1
ATOM 645 C C . LEU A 1 80 ? -7.421 -4.976 -2.412 1.00 81.19 80 LEU A C 1
ATOM 647 O O . LEU A 1 80 ? -8.360 -4.195 -2.271 1.00 81.19 80 LEU A O 1
ATOM 651 N N . HIS A 1 81 ? -6.154 -4.580 -2.269 1.00 77.38 81 HIS A N 1
ATOM 652 C CA . HIS A 1 81 ? -5.804 -3.170 -2.111 1.00 77.38 81 HIS A CA 1
ATOM 653 C C . HIS A 1 81 ? -6.123 -2.360 -3.373 1.00 77.38 81 HIS A C 1
ATOM 655 O O . HIS A 1 81 ? -6.522 -1.208 -3.230 1.00 77.38 81 HIS A O 1
ATOM 661 N N . ASN A 1 82 ? -5.997 -2.959 -4.560 1.00 77.75 82 ASN A N 1
ATOM 662 C CA . ASN A 1 82 ? -6.182 -2.282 -5.841 1.00 77.75 82 ASN A CA 1
ATOM 663 C C . ASN A 1 82 ? -7.655 -2.199 -6.222 1.00 77.75 82 ASN A C 1
ATOM 665 O O . ASN A 1 82 ? -8.207 -1.128 -6.416 1.00 77.75 82 ASN A O 1
ATOM 669 N N . GLU A 1 83 ? -8.321 -3.344 -6.258 1.00 80.38 83 GLU A N 1
ATOM 670 C CA . GLU A 1 83 ? -9.716 -3.463 -6.679 1.00 80.38 83 GLU A CA 1
ATOM 671 C C . GLU A 1 83 ? -10.669 -2.885 -5.623 1.00 80.38 83 GLU A C 1
ATOM 673 O O . GLU A 1 83 ? -11.783 -2.450 -5.930 1.00 80.38 83 GLU A O 1
ATOM 678 N N . GLY A 1 84 ? -10.210 -2.822 -4.369 1.00 80.81 84 GLY A N 1
ATOM 679 C CA . GLY A 1 84 ? -11.062 -2.554 -3.224 1.00 80.81 84 GLY A CA 1
ATOM 680 C C . GLY A 1 84 ? -12.085 -3.673 -3.051 1.00 80.81 84 GLY A C 1
ATOM 681 O O . GLY A 1 84 ? -11.866 -4.816 -3.444 1.00 80.81 84 GLY A O 1
ATOM 682 N N . GLY A 1 85 ? -13.219 -3.354 -2.432 1.00 82.44 85 GLY A N 1
ATOM 683 C CA . GLY A 1 85 ? -14.357 -4.271 -2.395 1.00 82.44 85 GLY A CA 1
ATOM 684 C C . GLY A 1 85 ? -15.086 -4.304 -1.063 1.00 82.44 85 GLY A C 1
ATOM 685 O O . GLY A 1 85 ? -14.732 -3.611 -0.106 1.00 82.44 85 GLY A O 1
ATOM 686 N N . LYS A 1 86 ? -16.142 -5.117 -1.012 1.00 88.00 86 LYS A N 1
ATOM 687 C CA . LYS A 1 86 ? -16.935 -5.363 0.195 1.00 88.00 86 LYS A CA 1
ATOM 688 C C . LYS A 1 86 ? -16.710 -6.796 0.652 1.00 88.00 86 LYS A C 1
ATOM 690 O O . LYS A 1 86 ? -16.847 -7.716 -0.147 1.00 88.00 86 LYS A O 1
ATOM 695 N N . PHE A 1 87 ? -16.384 -6.985 1.923 1.00 87.00 87 PHE A N 1
ATOM 696 C CA . PHE A 1 87 ? -16.176 -8.314 2.490 1.00 87.00 87 PHE A CA 1
ATOM 697 C C . PHE A 1 87 ? -16.810 -8.461 3.865 1.00 87.00 87 PHE A C 1
ATOM 699 O O . PHE A 1 87 ? -16.832 -7.536 4.683 1.00 87.00 87 PHE A O 1
ATOM 706 N N . ALA A 1 88 ? -17.277 -9.677 4.127 1.00 91.50 88 ALA A N 1
ATOM 707 C CA . ALA A 1 88 ? -17.756 -10.094 5.428 1.00 91.50 88 ALA A CA 1
ATOM 708 C C . ALA A 1 88 ? -16.564 -10.376 6.356 1.00 91.50 88 ALA A C 1
ATOM 710 O O . ALA A 1 88 ? -15.661 -11.139 6.022 1.00 91.50 88 ALA A O 1
ATOM 711 N N . GLN A 1 89 ? -16.568 -9.778 7.545 1.00 89.88 89 GLN A N 1
ATOM 712 C CA . GLN A 1 89 ? -15.629 -10.093 8.615 1.00 89.88 89 GLN A CA 1
ATOM 713 C C . GLN A 1 89 ? -16.383 -10.639 9.824 1.00 89.88 89 GLN A C 1
ATOM 715 O O . GLN A 1 89 ? -17.252 -9.967 10.383 1.00 89.88 89 GLN A O 1
ATOM 720 N N . ASN A 1 90 ? -15.972 -11.821 10.278 1.00 94.62 90 ASN A N 1
ATOM 721 C CA . ASN A 1 90 ? -16.458 -12.406 11.520 1.00 94.62 90 ASN A CA 1
ATOM 722 C C . ASN A 1 90 ? -15.797 -11.706 12.711 1.00 94.62 90 ASN A C 1
ATOM 724 O O . ASN A 1 90 ? -14.572 -11.697 12.855 1.00 94.62 90 ASN A O 1
ATOM 728 N N . VAL A 1 91 ? -16.615 -11.104 13.567 1.00 91.94 91 VAL A N 1
ATOM 729 C CA . VAL A 1 91 ? -16.183 -10.427 14.787 1.00 91.94 91 VAL A CA 1
ATOM 730 C C . VAL A 1 91 ? -16.470 -11.345 15.962 1.00 91.94 91 VAL A C 1
ATOM 732 O O . VAL A 1 91 ? -17.609 -11.754 16.181 1.00 91.94 91 VAL A O 1
ATOM 735 N N . ARG A 1 92 ? -15.427 -11.664 16.730 1.00 94.06 92 ARG A N 1
ATOM 736 C CA . ARG A 1 92 ? -15.556 -12.464 17.951 1.00 94.06 92 ARG A CA 1
ATOM 737 C C . ARG A 1 92 ? -16.232 -11.660 19.061 1.00 94.06 92 ARG A C 1
ATOM 739 O O . ARG A 1 92 ? -16.201 -10.423 19.062 1.00 94.06 92 ARG A O 1
ATOM 746 N N . THR A 1 93 ? -16.810 -12.385 20.015 1.00 95.44 93 THR A N 1
ATOM 747 C CA . THR A 1 93 ? -17.357 -11.800 21.239 1.00 95.44 93 THR A CA 1
ATOM 748 C C . THR A 1 93 ? -16.289 -10.951 21.923 1.00 95.44 93 THR A C 1
ATOM 750 O O . THR A 1 93 ? -15.151 -11.390 22.081 1.00 95.44 93 THR A O 1
ATOM 753 N N . HIS A 1 94 ? -16.635 -9.717 22.278 1.00 92.25 94 HIS A N 1
ATOM 754 C CA . HIS A 1 94 ? -15.717 -8.792 22.935 1.00 92.25 94 HIS A CA 1
ATOM 755 C C . HIS A 1 94 ? -16.472 -7.791 23.798 1.00 92.25 94 HIS A C 1
ATOM 757 O O . HIS A 1 94 ? -17.667 -7.552 23.624 1.00 92.25 94 HIS A O 1
ATOM 763 N N . THR A 1 95 ? -15.744 -7.159 24.704 1.00 94.44 95 THR A N 1
ATOM 764 C CA . THR A 1 95 ? -16.288 -6.153 25.606 1.00 94.44 95 THR A CA 1
ATOM 765 C C . THR A 1 95 ? -16.097 -4.757 25.019 1.00 94.44 95 THR A C 1
ATOM 767 O O . THR A 1 95 ? -15.026 -4.422 24.509 1.00 94.44 95 THR A O 1
ATOM 770 N N . ARG A 1 96 ? -17.140 -3.924 25.073 1.00 91.25 96 ARG A N 1
ATOM 771 C CA . ARG A 1 96 ? -17.121 -2.545 24.577 1.00 91.25 96 ARG A CA 1
ATOM 772 C C . ARG A 1 96 ? -17.563 -1.579 25.667 1.00 91.25 96 ARG A C 1
ATOM 774 O O . ARG A 1 96 ? -18.688 -1.659 26.152 1.00 91.25 96 ARG A O 1
ATOM 781 N N . THR A 1 97 ? -16.714 -0.604 25.969 1.00 93.25 97 THR A N 1
ATOM 782 C CA . THR A 1 97 ? -17.028 0.486 26.901 1.00 93.25 97 THR A CA 1
ATOM 783 C C . THR A 1 97 ? -17.477 1.729 26.141 1.00 93.25 97 THR A C 1
ATOM 785 O O . THR A 1 97 ? -16.815 2.176 25.198 1.00 93.25 97 THR A O 1
ATOM 788 N N . ASN A 1 98 ? -18.614 2.301 26.533 1.00 91.31 98 ASN A N 1
ATOM 789 C CA . ASN A 1 98 ? -19.078 3.579 26.005 1.00 91.31 98 ASN A CA 1
ATOM 790 C C . ASN A 1 98 ? -18.359 4.723 26.732 1.00 91.31 98 ASN A C 1
ATOM 792 O O . ASN A 1 98 ? -18.558 4.924 27.925 1.00 91.31 98 ASN A O 1
ATOM 796 N N . ARG A 1 99 ? -17.556 5.507 26.002 1.00 87.62 99 ARG A N 1
ATOM 797 C CA . ARG A 1 99 ? -16.774 6.611 26.585 1.00 87.62 99 ARG A CA 1
ATOM 798 C C . ARG A 1 99 ? -17.613 7.745 27.176 1.00 87.62 99 ARG A C 1
ATOM 800 O O . ARG A 1 99 ? -17.111 8.422 28.058 1.00 87.62 99 ARG A O 1
ATOM 807 N N . ARG A 1 100 ? -18.845 7.971 26.704 1.00 89.81 100 ARG A N 1
ATOM 808 C CA . ARG A 1 100 ? -19.724 9.022 27.255 1.00 89.81 100 ARG A CA 1
ATOM 809 C C . ARG A 1 100 ? -20.365 8.610 28.574 1.00 89.81 100 ARG A C 1
ATOM 811 O O . ARG A 1 100 ? -20.540 9.447 29.440 1.00 89.81 100 ARG A O 1
ATOM 818 N N . THR A 1 101 ? -20.743 7.339 28.702 1.00 91.31 101 THR A N 1
ATOM 819 C CA . THR A 1 101 ? -21.536 6.857 29.844 1.00 91.31 101 THR A CA 1
ATOM 820 C C . THR A 1 101 ? -20.738 6.000 30.824 1.00 91.31 101 THR A C 1
ATOM 822 O O . THR A 1 101 ? -21.302 5.552 31.813 1.00 91.31 101 THR A O 1
ATOM 825 N N . GLY A 1 102 ? -19.489 5.636 30.514 1.00 92.69 102 GLY A N 1
ATOM 826 C CA . GLY A 1 102 ? -18.646 4.727 31.310 1.00 92.69 102 GLY A CA 1
ATOM 827 C C . GLY A 1 102 ? -19.092 3.256 31.318 1.00 92.69 102 GLY A C 1
ATOM 828 O O . GLY A 1 102 ? -18.290 2.364 31.572 1.00 92.69 102 GLY A O 1
ATOM 829 N N . LYS A 1 103 ? -20.360 2.980 30.994 1.00 93.88 103 LYS A N 1
ATOM 830 C CA . LYS A 1 103 ? -20.936 1.631 30.961 1.00 93.88 103 LYS A CA 1
ATOM 831 C C . LYS A 1 103 ? -20.244 0.714 29.951 1.00 93.88 103 LYS A C 1
ATOM 833 O O . LYS A 1 103 ? -19.964 1.101 28.808 1.00 93.88 103 LYS A O 1
ATOM 838 N N . THR A 1 104 ? -20.041 -0.523 30.383 1.00 93.94 104 THR A N 1
ATOM 839 C CA . THR A 1 104 ? -19.371 -1.580 29.632 1.00 93.94 104 THR A CA 1
ATOM 840 C C . THR A 1 104 ? -20.366 -2.677 29.270 1.00 93.94 104 THR A C 1
ATOM 842 O O . THR A 1 104 ? -21.173 -3.076 30.101 1.00 93.94 104 THR A O 1
ATOM 845 N N . TYR A 1 105 ? -20.316 -3.149 28.023 1.00 93.94 105 TYR A N 1
ATOM 846 C CA . TYR A 1 105 ? -21.260 -4.122 27.474 1.00 93.94 105 TYR A CA 1
ATOM 847 C C . TYR A 1 105 ? -20.520 -5.265 26.781 1.00 93.94 105 TYR A C 1
ATOM 849 O O . TYR A 1 105 ? -19.545 -5.026 26.062 1.00 93.94 105 TYR A O 1
ATOM 857 N N . THR A 1 106 ? -21.022 -6.489 26.932 1.00 94.56 106 THR A N 1
ATOM 858 C CA . THR A 1 106 ? -20.554 -7.649 26.164 1.00 94.56 106 THR A CA 1
ATOM 859 C C . THR A 1 106 ? -21.246 -7.674 24.805 1.00 94.56 106 THR A C 1
ATOM 861 O O . THR A 1 106 ? -22.469 -7.766 24.711 1.00 94.56 106 THR A O 1
ATOM 864 N N . VAL A 1 107 ? -20.463 -7.591 23.734 1.00 93.56 107 VAL A N 1
ATOM 865 C CA . VAL A 1 107 ? -20.932 -7.683 22.350 1.00 93.56 107 VAL A CA 1
ATOM 866 C C . VAL A 1 107 ? -20.775 -9.125 21.890 1.00 93.56 107 VAL A C 1
ATOM 868 O O . VAL A 1 107 ? -19.658 -9.638 21.874 1.00 93.56 107 VAL A O 1
ATOM 871 N N . ARG A 1 108 ? -21.882 -9.772 21.504 1.00 95.06 108 ARG A N 1
ATOM 872 C CA . ARG A 1 108 ? -21.886 -11.145 20.969 1.00 95.06 108 ARG A CA 1
ATOM 873 C C . ARG A 1 108 ? -21.170 -11.221 19.615 1.00 95.06 108 ARG A C 1
ATOM 875 O O . ARG A 1 108 ? -21.060 -10.221 18.895 1.00 95.06 108 ARG A O 1
ATOM 8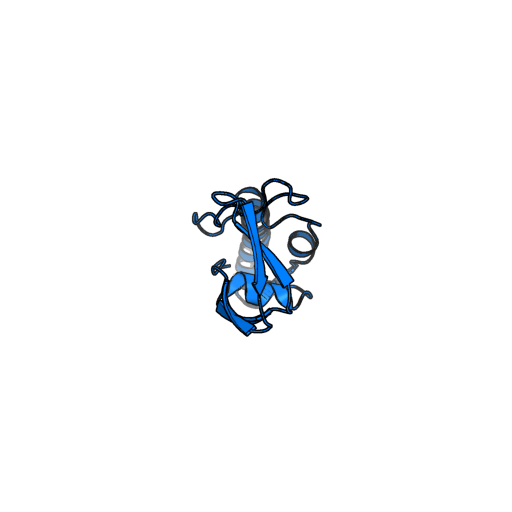82 N N . SER A 1 109 ? -20.698 -12.415 19.262 1.00 95.19 109 SER A N 1
ATOM 883 C CA . SER A 1 109 ? -20.127 -12.678 17.943 1.00 95.19 109 SER A CA 1
ATOM 884 C C . SER A 1 109 ? -21.133 -12.377 16.835 1.00 95.19 109 SER A C 1
ATOM 886 O O . SER A 1 109 ? -22.302 -12.740 16.942 1.00 95.19 109 SER A O 1
ATOM 888 N N . HIS A 1 110 ? -20.679 -11.717 15.776 1.00 93.69 110 HIS A N 1
ATOM 889 C CA . HIS A 1 110 ? -21.508 -11.374 14.622 1.00 93.69 110 HIS A CA 1
ATOM 890 C C . HIS A 1 110 ? -20.639 -11.153 13.385 1.00 93.69 110 HIS A C 1
ATOM 892 O O . HIS A 1 110 ? -19.432 -10.911 13.482 1.00 93.69 110 HIS A O 1
ATOM 898 N N . THR A 1 111 ? -21.267 -11.187 12.218 1.00 94.75 111 THR A N 1
ATOM 899 C CA . THR A 1 111 ? -20.626 -10.835 10.952 1.00 94.75 111 THR A CA 1
ATOM 900 C C . THR A 1 111 ? -20.881 -9.365 10.656 1.00 94.75 111 THR A C 1
ATOM 902 O O . THR A 1 111 ? -22.011 -8.890 10.760 1.00 94.75 111 THR A O 1
ATOM 905 N N . ARG A 1 112 ? -19.836 -8.626 10.278 1.00 91.44 112 ARG A N 1
ATOM 906 C CA . ARG A 1 112 ? -19.967 -7.248 9.788 1.00 91.44 112 ARG A CA 1
ATOM 907 C C . ARG A 1 112 ? -19.463 -7.134 8.360 1.00 91.44 112 ARG A C 1
ATOM 909 O O . ARG A 1 112 ? -18.477 -7.771 8.004 1.00 91.44 112 ARG A O 1
ATOM 916 N N . GLN A 1 113 ? -20.099 -6.274 7.577 1.00 91.50 113 GLN A N 1
ATOM 917 C CA . GLN A 1 113 ? -19.604 -5.902 6.257 1.00 91.50 113 GLN A CA 1
ATOM 918 C C . GLN A 1 113 ? -18.556 -4.797 6.389 1.00 91.50 113 GLN A C 1
ATOM 920 O O . GLN A 1 113 ? -18.743 -3.830 7.133 1.00 91.50 113 GLN A O 1
ATOM 925 N N . ILE A 1 114 ? -17.444 -4.947 5.681 1.00 86.50 114 ILE A N 1
ATOM 926 C CA . ILE A 1 114 ? -16.380 -3.950 5.590 1.00 86.50 114 ILE A CA 1
ATOM 927 C C . ILE A 1 114 ? -16.228 -3.553 4.134 1.00 86.50 114 ILE A C 1
ATOM 929 O O . ILE A 1 114 ? -16.163 -4.409 3.259 1.00 86.50 114 ILE A O 1
ATOM 933 N N . THR A 1 115 ? -16.125 -2.249 3.902 1.00 85.12 115 THR A N 1
ATOM 934 C CA . THR A 1 115 ? -15.816 -1.685 2.590 1.00 85.12 115 THR A CA 1
ATOM 935 C C . THR A 1 115 ? -14.363 -1.230 2.579 1.00 85.12 115 THR A C 1
ATOM 937 O O . THR A 1 115 ? -13.984 -0.342 3.351 1.00 85.12 115 THR A O 1
ATOM 940 N N . MET A 1 116 ? -13.558 -1.825 1.706 1.00 80.31 116 MET A N 1
ATOM 941 C CA . MET A 1 116 ? -12.207 -1.376 1.397 1.00 80.31 116 MET A CA 1
ATOM 942 C C . MET A 1 116 ? -12.266 -0.392 0.228 1.00 80.31 116 MET A C 1
ATOM 944 O O . MET A 1 116 ? -12.889 -0.705 -0.792 1.00 80.31 116 MET A O 1
ATOM 948 N N . PRO A 1 117 ? -11.660 0.799 0.361 1.00 75.50 117 PRO A N 1
ATOM 949 C CA . PRO A 1 117 ? -11.538 1.704 -0.766 1.00 75.50 117 PRO A CA 1
ATOM 950 C C . PRO A 1 117 ? -10.651 1.067 -1.837 1.00 75.50 117 PRO A C 1
ATOM 952 O O . PRO A 1 117 ? -9.655 0.418 -1.521 1.00 75.50 117 PRO A O 1
ATOM 955 N N . ASN A 1 118 ? -11.036 1.266 -3.091 1.00 72.88 118 ASN A N 1
ATOM 956 C CA . ASN A 1 118 ? -10.232 0.915 -4.249 1.00 72.88 118 ASN A CA 1
ATOM 957 C C . ASN A 1 118 ? -9.032 1.884 -4.330 1.00 72.88 118 ASN A C 1
ATOM 959 O O . ASN A 1 118 ? -9.187 3.097 -4.144 1.00 72.88 118 ASN A O 1
ATOM 963 N N . ALA A 1 119 ? -7.834 1.342 -4.535 1.00 64.94 119 ALA A N 1
ATOM 964 C CA . ALA A 1 119 ? -6.696 2.091 -5.042 1.00 64.94 119 ALA A CA 1
ATOM 965 C C . ALA A 1 119 ? -6.564 1.734 -6.513 1.00 64.94 119 ALA A C 1
ATOM 967 O O . ALA A 1 119 ? -5.917 0.744 -6.835 1.00 64.94 119 ALA A O 1
ATOM 968 N N . SER A 1 120 ? -7.175 2.513 -7.398 1.00 52.94 120 SER A N 1
ATOM 969 C CA . SER A 1 120 ? -7.059 2.239 -8.822 1.00 52.94 120 SER A CA 1
ATOM 970 C C . SER A 1 120 ? -5.569 2.349 -9.123 1.00 52.94 120 SER A C 1
ATOM 972 O O . SER A 1 120 ? -4.971 3.380 -8.815 1.00 52.94 120 SER A O 1
ATOM 974 N N . LEU A 1 121 ? -4.961 1.243 -9.550 1.00 54.22 121 LEU A N 1
ATOM 975 C CA . LEU A 1 121 ? -3.571 1.139 -9.988 1.00 54.22 121 LEU A CA 1
ATOM 976 C C . LEU A 1 121 ? -3.522 1.191 -11.505 1.00 54.22 121 LEU A C 1
ATOM 978 O O . LEU A 1 121 ? -4.457 0.629 -12.117 1.00 54.22 121 LEU A O 1
#

Radius of gyration: 20.88 Å; chains: 1; bounding box: 40×25×69 Å

InterPro domains:
  IPR006522 Phage virion morphogensis protein [PF05069] (10-95)

pLDDT: mean 86.24, std 7.47, range [52.94, 95.44]

=== Feature glossary ===
Feature key, reading from the visual/contextual features back to the raw sequence:

Rendered structure images. Structure images are PyMOL renders from six orthogonal camera directions. Cartoon representation draws helices as coils and strands as arrows; sticks shows the backbone as bonds; surface shows the solvent-excluded envelope. Rainbow coloring maps sequence position to hue (blue→red, N→C); chain coloring assigns a distinct color per polypeptide.

Contact-map, Ramachandran, and PAE plots. Three diagnostic plots accompany the record. The Cα contact map visualizes the tertiary structure as a 2D adjacency matrix (8 Å cutoff, sequence-local contacts suppressed). The Ramachandran plot shows the distribution of backbone (φ, ψ) torsions, with points in the α and β basins reflecting secondary structure content. The PAE plot shows AlphaFold's inter-residue confidence as a color matrix.

InterPro / GO / CATH / organism. The annotation block draws on four external resources. InterPro: which protein families and domains the sequence belongs to. GO: standardized terms for what the protein does, what process it participates in, and where in the cell it acts. CATH: which structural fold it has in the CATH hierarchy. Organism: the species of origin.

Nearest PDB structures. Structural nearest neighbors (via Foldseek easy-search vs the PDB). Reported per hit: target PDB id, E-value, and alignment TM-score. A TM-score above ~0.5 is the conventional threshold for 'same fold'.

Predicted aligned error. Predicted aligned error is AlphaFold's pairwise confidence. Unlike pLDDT (per-residue), PAE is per-residue-pair and captures whether two parts of the structure are correctly placed relative to each other. Units are ångströms of expected positional error.

Solvent-accessible surface area. SASA measures how much of the protein is reachable by solvent. It is computed by rolling a water-sized probe over the atomic surface and summing the exposed area (Å²). Per-residue SASA distinguishes core (buried, low SASA) from surface (exposed, high SASA) residues; total SASA is a whole-molecule size measure.

B-factor. Crystallographic B-factors measure how much each atom's electron density is smeared out, in Å². They rise in mobile loops and surface residues and fall in the buried interior. In AlphaFold models this column is repurposed to hold pLDDT instead.

pLDDT. For AlphaFold models, the B-factor field carries pLDDT — the model's own estimate of local accuracy on a 0–100 scale. Regions with pLDDT<50 should be treated as essentially unmodeled; they often correspond to intrinsically disordered segments.

Backbone torsions (φ/ψ). φ (phi) and ψ (psi) are the two rotatable backbone dihedrals per residue: φ is the C(i-1)–N–Cα–C torsion, ψ is the N–Cα–C–N(i+1) torsion, both in degrees on (−180°, 180°]. α-helical residues cluster near (−60°, −45°); β-strand residues near (−120°, +130°). A Ramachandran plot is simply a scatter of (φ, ψ) for every residue.

Radius of gyration, Cα contacts, bounding box. Radius of gyration (Rg) is the root-mean-square distance of Cα atoms from their centroid — a single number for overall size and compactness. A globular domain of N residues has Rg ≈ 2.2·N^0.38 Å; an extended or disordered chain has a much larger Rg. The Cα contact count is the number of residue pairs whose Cα atoms are within 8 Å and are more than four positions apart in sequence — a standard proxy for tertiary packing density. The bounding box is the smallest axis-aligned box enclosing all Cα atoms.

Secondary structure (3-state, P-SEA). Three-state secondary structure (P-SEA) collapses the eight DSSP classes into helix (a), strand (b), and coil (c). P-SEA assigns these from Cα geometry alone — distances and angles — without requiring backbone oxygens, so it works on any Cα trace.

Secondary structure (8-state, DSSP). Secondary structure is the local, repeating backbone conformation. DSSP classifies it into eight states by reading the hydrogen-bond network: three helix types (H, G, I), two β types (E, B), two non-regular types (T, S), and unstructured coil (-).

Foldseek 3Di. The Foldseek 3Di string encodes local tertiary geometry as a 20-letter alphabet — one character per residue — derived from the relative positions of nearby Cα atoms. Unlike the amino-acid sequence, 3Di is a direct function of the 3D structure, so two proteins with the same fold have similar 3Di strings even at low sequence identity.

mmCIF coordinates. Structure coordinates are given as an mmCIF _atom_site loop: one row per atom with element, residue name, chain id, sequence number, and x/y/z position in Å. Only the four main-chain atoms per residue are included here; side chains are omitted to keep the record compact.

Sequence. This is the polypeptide sequence — one letter per residue, N-terminus first. Length ranges from a few dozen residues for small domains to over a thousand for large multi-domain proteins.